Protein AF-A0A376KY40-F1 (afdb_monomer_lite)

Sequence (58 aa):
MRAKHWKPLFSEYLLPWCGAFLGKVEAHATTPFWRTMAPLTRDAISAMWDELEEDSEE

pLDDT: mean 91.51, std 12.18, range [51.97, 98.62]

Secondary structure (DSSP, 8-state):
--STTHHHIIIIIIHHHHHHHHHHHHHH-SSHHHHHHHHHHHHHHHHHHHHHHHHHH-

Foldseek 3Di:
DPLPVCVCCCPPPDVVCLLVVLVCQLVPPPDVVSVVVSVVVVVVSVVSVVVSVVVVVD

Organism: Escherichia coli (NCBI:txid562)

InterPro domains:
  IPR036411 TorD-like superfamily [SSF89155] (7-54)

Radius of gyration: 13.44 Å; chains: 1; bounding box: 28×20×37 Å

Structure (mmCIF, N/CA/C/O backbone):
data_AF-A0A376KY40-F1
#
_entry.id   AF-A0A376KY40-F1
#
loop_
_atom_site.group_PDB
_atom_site.id
_atom_site.type_symbol
_atom_site.label_atom_id
_atom_site.label_alt_id
_atom_site.label_comp_id
_atom_site.label_asym_id
_atom_site.label_entity_id
_atom_site.label_seq_id
_atom_site.pdbx_PDB_ins_code
_atom_site.Cartn_x
_atom_site.Cartn_y
_atom_site.Cartn_z
_atom_site.occupancy
_atom_site.B_iso_or_equiv
_atom_site.auth_seq_id
_atom_site.auth_comp_id
_atom_site.auth_asym_id
_atom_site.auth_atom_id
_atom_site.pdbx_PDB_model_num
ATOM 1 N N . MET A 1 1 ? -18.129 12.691 11.588 1.00 53.66 1 MET A N 1
ATOM 2 C CA . MET A 1 1 ? -19.102 11.624 11.215 1.00 53.66 1 MET A CA 1
ATOM 3 C C . MET A 1 1 ? -18.779 10.884 9.899 1.00 53.66 1 MET A C 1
ATOM 5 O O . MET A 1 1 ? -19.473 9.921 9.602 1.00 53.66 1 MET A O 1
ATOM 9 N N . ARG A 1 2 ? -17.754 11.263 9.106 1.00 59.00 2 ARG A N 1
ATOM 10 C CA . ARG A 1 2 ? -17.526 10.694 7.755 1.00 59.00 2 ARG A CA 1
ATOM 11 C C . ARG A 1 2 ? -16.478 9.561 7.675 1.00 59.00 2 ARG A C 1
ATOM 13 O O . ARG A 1 2 ? -16.533 8.801 6.715 1.00 59.00 2 ARG A O 1
ATOM 20 N N . ALA A 1 3 ? -15.614 9.391 8.684 1.00 62.72 3 ALA A N 1
ATOM 21 C CA . ALA A 1 3 ? -14.501 8.427 8.671 1.00 62.72 3 ALA A CA 1
ATOM 22 C C . ALA A 1 3 ? -14.875 6.972 9.043 1.00 62.72 3 ALA A C 1
ATOM 24 O O . ALA A 1 3 ? -14.316 6.027 8.493 1.00 62.72 3 ALA A O 1
ATOM 25 N N . LYS A 1 4 ? -15.880 6.757 9.908 1.00 64.69 4 LYS A N 1
ATOM 26 C CA . LYS A 1 4 ? -16.151 5.433 10.519 1.00 64.69 4 LYS A CA 1
ATOM 27 C C . LYS A 1 4 ? -16.439 4.293 9.526 1.00 64.69 4 LYS A C 1
ATOM 29 O O . LYS A 1 4 ? -1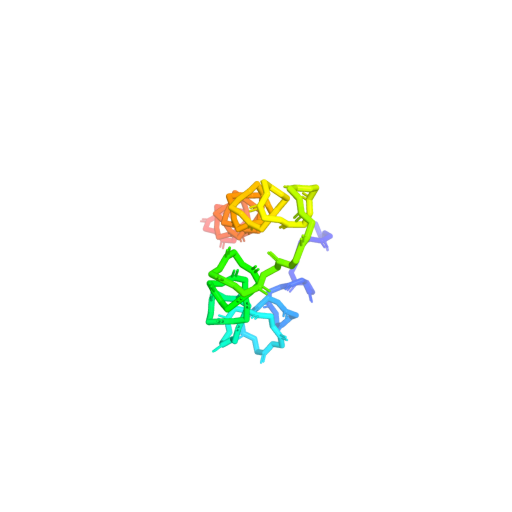6.138 3.144 9.824 1.00 64.69 4 LYS A O 1
ATOM 34 N N . HIS A 1 5 ? -16.996 4.591 8.353 1.00 79.19 5 HIS A N 1
ATOM 35 C CA . HIS A 1 5 ? -17.384 3.579 7.357 1.00 79.19 5 HIS A CA 1
ATOM 36 C C . HIS A 1 5 ? -16.207 3.053 6.522 1.00 79.19 5 HIS A C 1
ATOM 38 O O . HIS A 1 5 ? -16.338 2.020 5.872 1.00 79.19 5 HIS A O 1
ATOM 44 N N . TRP A 1 6 ? -15.073 3.758 6.513 1.00 87.00 6 TRP A N 1
ATOM 45 C CA . TRP A 1 6 ? -13.909 3.388 5.705 1.00 87.00 6 TRP A CA 1
ATOM 46 C C . TRP A 1 6 ? -13.028 2.352 6.397 1.00 87.00 6 TRP A C 1
ATOM 48 O O . TRP A 1 6 ? -12.319 1.615 5.720 1.00 87.00 6 TRP A O 1
ATOM 58 N N . LYS A 1 7 ? -13.129 2.223 7.725 1.00 89.25 7 LYS A N 1
ATOM 59 C CA . LY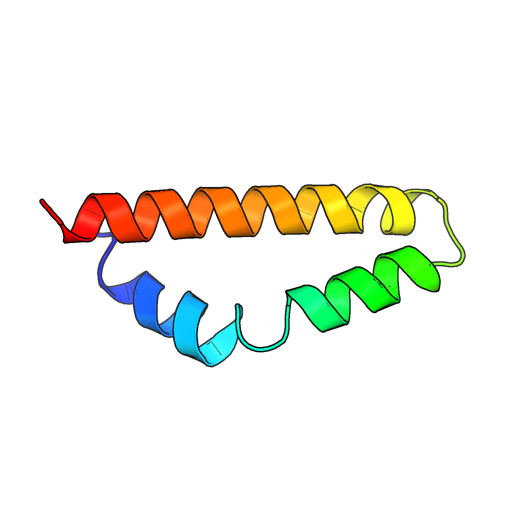S A 1 7 ? -12.350 1.237 8.479 1.00 89.25 7 LYS A CA 1
ATOM 60 C C . LYS A 1 7 ? -12.562 -0.196 7.987 1.00 89.25 7 LYS A C 1
ATOM 62 O O . LYS A 1 7 ? -11.561 -0.799 7.615 1.00 89.25 7 LYS A O 1
ATOM 67 N N . PRO A 1 8 ? -13.805 -0.713 7.861 1.00 92.25 8 PRO A N 1
ATOM 68 C CA . PRO A 1 8 ? -14.022 -2.049 7.309 1.00 92.25 8 PRO A CA 1
ATOM 69 C C . PRO A 1 8 ? -13.475 -2.198 5.887 1.00 92.25 8 PRO A C 1
ATOM 71 O O . PRO A 1 8 ? -12.891 -3.227 5.567 1.00 92.25 8 PRO A O 1
ATOM 74 N N . LEU A 1 9 ? -13.595 -1.163 5.039 1.00 93.19 9 LEU A N 1
ATOM 75 C CA . LEU A 1 9 ? -13.024 -1.189 3.687 1.00 93.19 9 LEU A CA 1
ATOM 76 C C . LEU A 1 9 ? -11.512 -1.447 3.729 1.00 93.19 9 LEU A C 1
ATOM 78 O O . LEU A 1 9 ? -11.013 -2.300 2.997 1.00 93.19 9 LEU A O 1
ATOM 82 N N . PHE A 1 10 ? -10.791 -0.729 4.586 1.00 95.44 10 PHE A N 1
ATOM 83 C CA . PHE A 1 10 ? -9.348 -0.888 4.707 1.00 95.44 10 PHE A CA 1
ATOM 84 C C . PHE A 1 10 ? -8.983 -2.219 5.367 1.00 95.44 10 PHE A C 1
ATOM 86 O O . PHE A 1 10 ? -8.262 -3.014 4.762 1.00 95.44 10 PHE A O 1
ATOM 93 N N . SER A 1 11 ? -9.506 -2.494 6.564 1.00 95.25 11 SER A N 1
ATOM 94 C CA . SER A 1 11 ? -9.094 -3.643 7.375 1.00 95.25 11 SER A CA 1
ATOM 95 C C . SER A 1 11 ? -9.524 -4.990 6.797 1.00 95.25 11 SER A C 1
ATOM 97 O O . SER A 1 11 ? -8.786 -5.962 6.923 1.00 95.25 11 SER A O 1
ATOM 99 N N . GLU A 1 12 ? -10.696 -5.071 6.162 1.00 96.00 12 GLU A N 1
ATOM 100 C CA . GLU A 1 12 ? -11.236 -6.339 5.652 1.00 96.00 12 GLU A CA 1
ATOM 101 C C . GLU A 1 12 ? -10.967 -6.533 4.157 1.00 96.00 12 GLU A C 1
ATOM 103 O O . GLU A 1 12 ? -10.729 -7.660 3.720 1.00 96.00 12 GLU A O 1
ATOM 108 N N . TYR A 1 13 ? -10.983 -5.455 3.365 1.00 95.81 13 TYR A N 1
ATOM 109 C CA . TYR A 1 13 ? -10.999 -5.568 1.902 1.00 95.81 13 TYR A CA 1
ATOM 110 C C . TYR A 1 13 ? -9.754 -5.042 1.197 1.00 95.81 13 TYR A C 1
ATOM 112 O O . TYR A 1 13 ? -9.609 -5.336 0.012 1.00 95.81 13 TYR A O 1
ATOM 120 N N . LEU A 1 14 ? -8.855 -4.307 1.859 1.00 96.44 14 LEU A N 1
ATOM 121 C CA . LEU A 1 14 ? -7.669 -3.736 1.208 1.00 96.44 14 LEU A CA 1
ATOM 122 C C . LEU A 1 14 ? -6.358 -4.208 1.845 1.00 96.44 14 LEU A C 1
ATOM 124 O O . LEU A 1 14 ? -5.571 -4.899 1.194 1.00 96.44 14 LEU A O 1
ATOM 128 N N . LEU A 1 15 ? -6.131 -3.872 3.115 1.00 97.38 15 LEU A N 1
ATOM 129 C CA . LEU A 1 15 ? -4.888 -4.151 3.841 1.00 97.38 15 LEU A CA 1
ATOM 130 C C . LEU A 1 15 ? -4.483 -5.636 3.877 1.00 97.38 15 LEU A C 1
ATOM 132 O O . LEU A 1 15 ? -3.283 -5.900 3.767 1.00 97.38 15 LEU A O 1
ATOM 136 N N . PRO A 1 16 ? -5.406 -6.622 3.935 1.00 98.38 16 PRO A N 1
ATOM 137 C CA . PRO A 1 16 ? -5.020 -8.034 3.988 1.00 98.38 16 PRO A CA 1
ATOM 138 C C . PRO A 1 16 ? -4.198 -8.531 2.792 1.00 98.38 16 PRO A C 1
ATOM 140 O O . PRO A 1 16 ? -3.510 -9.545 2.897 1.00 98.38 16 PRO A O 1
ATOM 143 N N . TRP A 1 17 ? -4.271 -7.855 1.642 1.00 98.00 17 TRP A N 1
ATOM 144 C CA . TRP A 1 17 ? -3.616 -8.318 0.415 1.00 98.00 17 TRP A CA 1
ATOM 145 C C . TRP A 1 17 ? -2.873 -7.225 -0.355 1.00 98.00 17 TRP A C 1
ATOM 147 O O . TRP A 1 17 ? -2.001 -7.564 -1.163 1.00 98.00 17 TRP A O 1
ATOM 157 N N . CYS A 1 18 ? -3.171 -5.939 -0.133 1.00 98.12 18 CYS A N 1
ATOM 158 C CA . CYS A 1 18 ? -2.633 -4.858 -0.961 1.00 98.12 18 CYS A CA 1
ATOM 159 C C . CYS A 1 18 ? -1.100 -4.819 -0.945 1.00 98.12 18 CYS A C 1
ATOM 161 O O . CYS A 1 18 ? -0.490 -4.674 -2.002 1.00 98.12 18 CYS A O 1
ATOM 163 N N . GLY A 1 19 ? -0.463 -5.050 0.209 1.00 97.75 19 GLY A N 1
ATOM 164 C CA . GLY A 1 19 ? 0.996 -5.080 0.328 1.00 97.75 19 GLY A CA 1
ATOM 165 C C . GLY A 1 19 ? 1.629 -6.186 -0.520 1.00 97.75 19 GLY A C 1
ATOM 166 O O . GLY A 1 19 ? 2.543 -5.926 -1.304 1.00 97.75 19 GLY A O 1
ATOM 167 N N . ALA A 1 20 ? 1.096 -7.409 -0.437 1.00 98.31 20 ALA A N 1
ATOM 168 C CA . ALA A 1 20 ? 1.575 -8.544 -1.225 1.00 98.31 20 ALA A CA 1
ATOM 169 C C . ALA A 1 20 ? 1.335 -8.346 -2.731 1.00 98.31 20 ALA A C 1
ATOM 171 O O . ALA A 1 20 ? 2.191 -8.687 -3.550 1.00 98.31 20 ALA A O 1
ATOM 172 N N . PHE A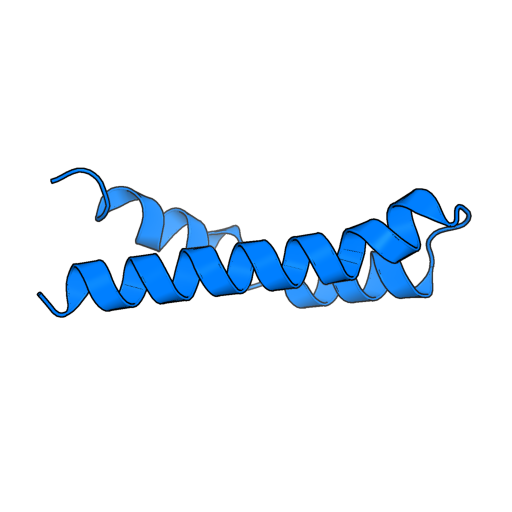 1 21 ? 0.187 -7.779 -3.109 1.00 98.56 21 PHE A N 1
ATOM 173 C CA . PHE A 1 21 ? -0.112 -7.436 -4.497 1.00 98.56 21 PHE A CA 1
ATOM 174 C C 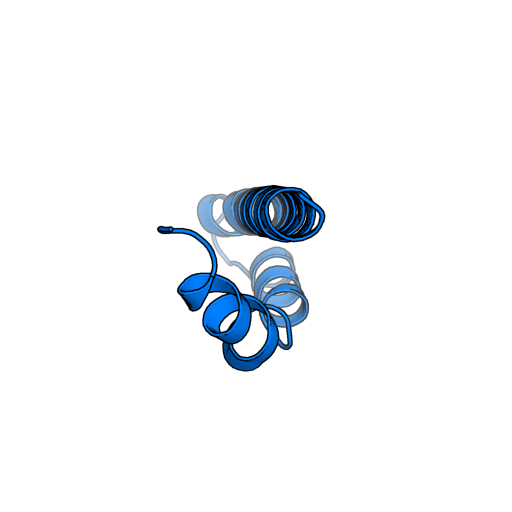. PHE A 1 21 ? 0.853 -6.376 -5.035 1.00 98.56 21 PHE A C 1
ATOM 176 O O . PHE A 1 21 ? 1.503 -6.610 -6.052 1.00 98.56 21 PHE A O 1
ATOM 183 N N . LEU A 1 22 ? 1.009 -5.250 -4.334 1.00 98.62 22 LEU A N 1
ATOM 184 C CA . LEU A 1 22 ? 1.893 -4.162 -4.751 1.00 98.62 22 LEU A CA 1
ATOM 185 C C . LEU A 1 22 ? 3.358 -4.608 -4.783 1.00 98.62 22 LEU A C 1
ATOM 187 O O . LEU A 1 22 ? 4.077 -4.213 -5.691 1.00 98.62 22 LEU A O 1
ATOM 191 N N . GLY A 1 23 ? 3.795 -5.475 -3.865 1.00 98.38 23 GLY A N 1
ATOM 192 C CA . GLY A 1 23 ? 5.132 -6.076 -3.917 1.00 98.38 23 GLY A CA 1
ATOM 193 C C . GLY A 1 23 ? 5.357 -6.920 -5.177 1.00 98.38 23 GLY A C 1
ATOM 194 O O . GLY A 1 23 ? 6.415 -6.845 -5.798 1.00 98.38 23 GLY A O 1
ATOM 195 N N . LYS A 1 24 ? 4.341 -7.672 -5.625 1.00 98.62 24 LYS A N 1
ATOM 196 C CA . LYS A 1 24 ? 4.403 -8.397 -6.905 1.00 98.62 24 LYS A CA 1
ATOM 197 C C . LYS A 1 24 ? 4.399 -7.452 -8.105 1.00 98.62 24 LYS A C 1
ATOM 199 O O . LYS A 1 24 ? 5.140 -7.697 -9.052 1.00 98.62 24 LYS A O 1
ATOM 204 N N . VAL A 1 25 ? 3.591 -6.390 -8.083 1.00 98.50 25 VAL A N 1
ATOM 205 C CA . VAL A 1 25 ? 3.589 -5.375 -9.153 1.00 98.50 25 VAL A CA 1
ATOM 206 C C . VAL A 1 25 ? 4.968 -4.732 -9.265 1.00 98.50 25 VAL A C 1
ATOM 208 O O . VAL A 1 25 ? 5.525 -4.675 -10.356 1.00 98.50 25 VAL A O 1
ATOM 211 N N . GLU A 1 26 ? 5.554 -4.323 -8.144 1.00 98.38 26 GLU A N 1
ATOM 212 C CA . GLU A 1 26 ? 6.895 -3.743 -8.084 1.00 98.38 26 GLU A CA 1
ATOM 213 C C . GLU A 1 26 ? 7.958 -4.698 -8.659 1.00 98.38 26 GLU A C 1
ATOM 215 O O . GLU A 1 26 ? 8.738 -4.314 -9.531 1.00 98.38 26 GLU A O 1
ATOM 220 N N . ALA A 1 27 ? 7.944 -5.972 -8.256 1.00 98.31 27 ALA A N 1
ATOM 221 C CA . ALA A 1 27 ? 8.928 -6.959 -8.701 1.00 98.31 27 ALA A CA 1
ATOM 222 C C . ALA A 1 27 ? 8.767 -7.400 -10.169 1.00 98.31 27 ALA A C 1
ATOM 224 O O . ALA A 1 27 ? 9.758 -7.718 -10.827 1.00 98.31 27 ALA A O 1
ATOM 225 N N . HIS A 1 28 ? 7.535 -7.447 -10.690 1.00 98.44 28 HIS A N 1
ATOM 226 C CA . HIS A 1 28 ? 7.232 -8.095 -11.974 1.00 98.44 28 HIS A CA 1
ATOM 227 C C . HIS A 1 28 ? 6.703 -7.155 -13.064 1.00 98.44 28 HIS A C 1
ATOM 229 O O . HIS A 1 28 ? 6.502 -7.597 -14.196 1.00 98.44 28 HIS A O 1
ATOM 235 N N . ALA A 1 29 ? 6.488 -5.867 -12.776 1.00 98.25 29 ALA A N 1
ATOM 236 C CA . ALA A 1 29 ? 6.072 -4.906 -13.791 1.00 98.25 29 ALA A CA 1
ATOM 237 C C . ALA A 1 29 ? 7.090 -4.830 -14.941 1.00 98.25 29 ALA A C 1
ATOM 239 O O . ALA A 1 29 ? 8.283 -4.558 -14.750 1.00 98.25 29 ALA A O 1
ATOM 240 N N . THR A 1 30 ? 6.585 -5.016 -16.161 1.00 97.81 30 THR A N 1
ATOM 241 C CA . THR A 1 30 ? 7.371 -4.939 -17.398 1.00 97.81 30 THR A CA 1
ATOM 242 C C . THR A 1 30 ? 7.662 -3.502 -17.820 1.00 97.81 30 THR A C 1
ATOM 244 O O . THR A 1 30 ? 8.582 -3.277 -18.605 1.00 97.81 30 THR A O 1
ATOM 247 N N . THR A 1 31 ? 6.929 -2.519 -17.281 1.00 97.50 31 THR A N 1
ATOM 248 C CA . THR A 1 31 ? 7.163 -1.095 -17.542 1.00 97.50 31 THR A CA 1
ATOM 249 C C . THR A 1 31 ? 7.618 -0.355 -16.279 1.00 97.50 31 THR A C 1
ATOM 251 O O . THR A 1 31 ? 7.142 -0.658 -15.179 1.00 97.50 31 THR A O 1
ATOM 254 N N . PRO A 1 32 ? 8.511 0.649 -16.408 1.00 97.56 32 PRO A N 1
ATOM 255 C CA . PRO A 1 32 ? 8.967 1.443 -15.266 1.00 97.56 32 PRO A CA 1
ATOM 256 C C . PRO A 1 32 ? 7.842 2.188 -14.539 1.00 97.56 32 PRO A C 1
ATOM 258 O O . PRO A 1 32 ? 7.911 2.345 -13.327 1.00 97.56 32 PRO A O 1
ATOM 261 N N . PHE A 1 33 ? 6.794 2.609 -15.257 1.00 98.00 33 PHE A N 1
ATOM 262 C CA . PHE A 1 33 ? 5.673 3.353 -14.677 1.00 98.00 33 PHE A CA 1
ATOM 263 C C . PHE A 1 33 ? 5.014 2.590 -13.519 1.00 98.00 33 PHE A C 1
ATOM 265 O O . PHE A 1 33 ? 4.959 3.094 -12.400 1.00 98.00 33 PHE A O 1
ATOM 272 N N . TRP A 1 34 ? 4.579 1.348 -13.758 1.00 97.81 34 TRP A N 1
ATOM 273 C CA . TRP A 1 34 ? 3.902 0.548 -12.731 1.00 97.81 34 TRP A CA 1
ATOM 274 C C . TRP A 1 34 ? 4.846 0.117 -11.609 1.00 97.81 34 TRP A C 1
ATOM 276 O O . TRP A 1 34 ? 4.422 0.029 -10.459 1.00 97.81 34 TRP A O 1
ATOM 286 N N . ARG A 1 35 ? 6.132 -0.086 -11.925 1.00 98.19 35 ARG A N 1
ATOM 287 C CA . ARG A 1 35 ? 7.161 -0.377 -10.923 1.00 98.19 35 ARG A CA 1
ATOM 288 C C . ARG A 1 35 ? 7.315 0.769 -9.926 1.00 98.19 35 ARG A C 1
ATOM 290 O O . ARG A 1 35 ? 7.321 0.516 -8.732 1.00 98.19 35 ARG A O 1
ATOM 297 N N . THR A 1 36 ? 7.396 2.008 -10.409 1.00 98.06 36 THR A N 1
ATOM 298 C CA . THR A 1 36 ? 7.515 3.200 -9.553 1.00 98.06 36 THR A CA 1
ATOM 299 C C . THR A 1 36 ? 6.208 3.526 -8.832 1.00 98.06 36 THR A C 1
ATOM 301 O O . THR A 1 36 ? 6.225 3.998 -7.701 1.00 98.06 36 THR A O 1
ATOM 304 N N . MET A 1 37 ? 5.059 3.262 -9.456 1.00 98.31 37 MET A N 1
ATOM 305 C CA . MET A 1 37 ? 3.754 3.554 -8.859 1.00 98.31 37 MET A CA 1
ATOM 306 C C . MET A 1 37 ? 3.418 2.628 -7.678 1.00 98.31 37 MET A C 1
ATOM 308 O O . MET A 1 37 ? 2.719 3.042 -6.755 1.00 98.31 37 MET A O 1
ATOM 312 N N . ALA A 1 38 ? 3.903 1.383 -7.688 1.00 98.56 38 ALA A N 1
ATOM 313 C CA . ALA A 1 38 ? 3.605 0.397 -6.652 1.00 98.56 38 ALA A CA 1
ATOM 314 C C . ALA A 1 38 ? 4.012 0.825 -5.223 1.00 98.56 38 ALA A C 1
ATOM 316 O O . ALA A 1 38 ? 3.142 0.780 -4.348 1.00 98.56 38 ALA A O 1
ATOM 317 N N . PRO A 1 39 ? 5.258 1.270 -4.954 1.00 98.06 39 PRO A N 1
ATOM 318 C CA . PRO A 1 39 ? 5.631 1.779 -3.635 1.00 98.06 39 PRO A CA 1
ATOM 319 C C . PRO A 1 39 ? 4.898 3.081 -3.285 1.00 98.06 39 PRO A C 1
ATOM 321 O O . PRO A 1 39 ? 4.377 3.181 -2.183 1.00 98.06 39 PRO A O 1
ATOM 324 N N . LEU A 1 40 ? 4.717 4.013 -4.234 1.00 98.38 40 LEU A N 1
ATOM 325 C CA . LEU A 1 40 ? 3.958 5.255 -3.991 1.00 98.38 40 LEU A CA 1
ATOM 326 C C . LEU A 1 40 ? 2.518 4.985 -3.533 1.00 98.38 40 LEU A C 1
ATOM 328 O O . LEU A 1 40 ? 1.994 5.654 -2.647 1.00 98.38 40 LEU A O 1
ATOM 332 N N . THR A 1 41 ? 1.874 3.987 -4.138 1.00 98.44 41 THR A N 1
ATOM 333 C CA . THR A 1 41 ? 0.514 3.579 -3.764 1.00 98.44 41 THR A CA 1
ATOM 334 C C . THR A 1 41 ? 0.496 2.924 -2.384 1.00 98.44 41 THR A C 1
ATOM 336 O O . THR A 1 41 ? -0.457 3.118 -1.635 1.00 98.44 41 THR A O 1
ATOM 339 N N . ARG A 1 42 ? 1.540 2.160 -2.030 1.00 98.12 42 ARG A N 1
ATOM 340 C CA . ARG A 1 42 ? 1.671 1.544 -0.703 1.00 98.12 42 ARG A CA 1
ATOM 341 C C . ARG A 1 42 ? 1.783 2.620 0.376 1.00 98.12 42 ARG A C 1
ATOM 343 O O . ARG A 1 42 ? 1.016 2.571 1.328 1.00 98.12 42 ARG A O 1
ATOM 350 N N . ASP A 1 43 ? 2.649 3.608 0.166 1.00 98.25 43 ASP A N 1
ATOM 351 C CA . ASP A 1 43 ? 2.856 4.719 1.100 1.00 98.25 43 ASP A CA 1
ATOM 352 C C . ASP A 1 43 ? 1.577 5.550 1.276 1.00 98.25 43 ASP A C 1
ATOM 354 O O . ASP A 1 43 ? 1.199 5.879 2.398 1.00 98.25 43 ASP A O 1
ATOM 358 N N . ALA A 1 44 ? 0.854 5.827 0.184 1.00 98.12 44 ALA A N 1
ATOM 359 C CA . ALA A 1 44 ? -0.420 6.542 0.244 1.00 98.12 44 ALA A C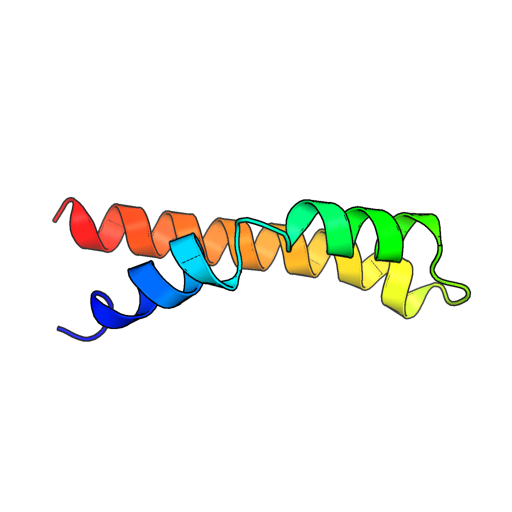A 1
ATOM 360 C C . ALA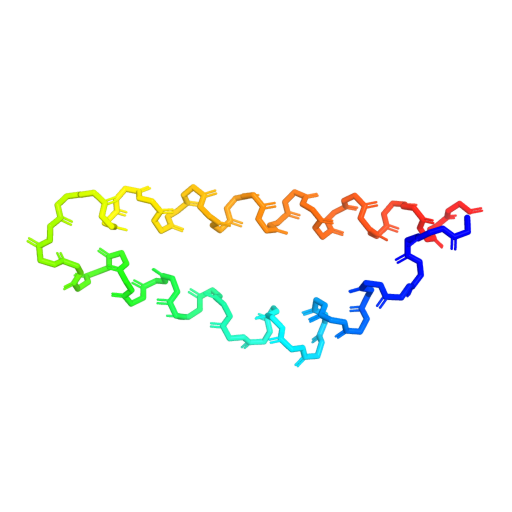 A 1 44 ? -1.501 5.763 1.016 1.00 98.12 44 ALA A C 1
ATOM 362 O O . ALA A 1 44 ? -2.224 6.353 1.812 1.00 98.12 44 ALA A O 1
ATOM 363 N N . ILE A 1 45 ? -1.612 4.444 0.808 1.00 97.12 45 ILE A N 1
ATOM 364 C CA . ILE A 1 45 ? -2.564 3.601 1.551 1.00 97.12 45 ILE A CA 1
ATOM 365 C C . ILE A 1 45 ? -2.208 3.566 3.040 1.00 97.12 45 ILE A C 1
ATOM 367 O O . ILE A 1 45 ? -3.118 3.632 3.863 1.00 97.12 45 ILE A O 1
ATOM 371 N N . SER A 1 46 ? -0.919 3.471 3.380 1.00 95.81 46 SER A N 1
ATOM 372 C CA . SER A 1 46 ? -0.455 3.528 4.769 1.00 95.81 46 SER A CA 1
ATOM 373 C C . SER A 1 46 ? -0.826 4.856 5.422 1.00 95.81 46 SER A C 1
ATOM 375 O O . SER A 1 46 ? -1.507 4.837 6.437 1.00 95.81 46 SER A O 1
ATOM 377 N N . ALA A 1 47 ? -0.515 5.987 4.783 1.00 96.56 47 ALA A N 1
ATOM 378 C CA . ALA A 1 47 ? -0.870 7.305 5.310 1.00 96.56 47 ALA A CA 1
ATOM 379 C C . ALA A 1 47 ? -2.387 7.465 5.526 1.00 96.56 47 ALA A C 1
ATOM 381 O O . ALA A 1 47 ? -2.819 7.948 6.564 1.00 96.56 47 ALA A O 1
ATOM 382 N N . MET A 1 48 ? -3.212 6.996 4.581 1.00 94.88 48 MET A N 1
ATOM 383 C CA . MET A 1 48 ? -4.672 7.028 4.733 1.00 94.88 48 MET A CA 1
ATOM 384 C C . MET A 1 48 ? -5.178 6.137 5.875 1.00 94.88 48 MET A C 1
ATOM 386 O O . MET A 1 48 ? -6.211 6.440 6.469 1.00 94.88 48 MET A O 1
ATOM 390 N N . TRP A 1 49 ? -4.520 5.004 6.139 1.00 94.81 49 TRP A N 1
ATOM 391 C CA . TRP A 1 49 ? -4.884 4.136 7.256 1.00 94.81 49 TRP A CA 1
ATOM 392 C C . TRP A 1 49 ? -4.503 4.765 8.595 1.00 94.81 49 TRP A C 1
ATOM 394 O O . TRP A 1 49 ? -5.343 4.781 9.490 1.00 94.81 49 TRP A O 1
ATOM 404 N N . ASP A 1 50 ? -3.302 5.335 8.690 1.00 94.25 50 ASP A N 1
ATOM 405 C CA . ASP A 1 50 ? -2.826 6.030 9.888 1.00 94.25 50 ASP A CA 1
ATOM 406 C C . ASP A 1 50 ? -3.785 7.184 10.250 1.00 94.25 50 ASP A C 1
ATOM 408 O O . ASP A 1 50 ? -4.287 7.240 11.371 1.00 94.25 50 ASP A O 1
ATOM 412 N N . GLU A 1 51 ? -4.178 8.011 9.268 1.00 92.25 51 GLU A N 1
ATOM 413 C CA . GLU A 1 51 ? -5.193 9.067 9.447 1.00 92.25 51 GLU A CA 1
ATOM 414 C C . GLU A 1 51 ? -6.547 8.511 9.944 1.00 92.25 51 GLU A C 1
ATOM 416 O O . GLU A 1 51 ? -7.212 9.118 10.782 1.00 92.25 51 GLU A O 1
ATOM 421 N N . LEU A 1 52 ? -6.981 7.342 9.449 1.00 90.81 52 LEU A N 1
ATOM 422 C CA . LEU A 1 52 ? -8.229 6.697 9.885 1.00 90.81 52 LEU A CA 1
ATOM 423 C C . LEU A 1 52 ? -8.142 6.112 11.303 1.00 90.81 52 LEU A C 1
ATOM 425 O O . LEU A 1 52 ? -9.180 5.970 11.965 1.00 90.81 52 LEU A O 1
ATOM 429 N N . GLU A 1 53 ? -6.958 5.692 11.746 1.00 89.44 53 GLU A N 1
ATOM 430 C CA . GLU A 1 53 ? -6.721 5.244 13.119 1.00 89.44 53 GLU A CA 1
ATOM 431 C C . GLU A 1 53 ? -6.732 6.432 14.084 1.00 89.44 53 GLU A C 1
ATOM 433 O O . GLU A 1 53 ? -7.492 6.382 15.055 1.00 89.44 53 GLU A O 1
ATOM 438 N N . GLU A 1 54 ? -6.045 7.526 13.750 1.00 88.06 54 GLU A N 1
ATOM 439 C CA . GLU A 1 54 ? -6.048 8.779 14.520 1.00 88.06 54 GLU A CA 1
ATOM 440 C C . GLU A 1 54 ? -7.477 9.327 14.726 1.00 88.06 54 GLU A C 1
ATOM 442 O O . GLU A 1 54 ? -7.907 9.527 15.862 1.00 88.06 54 GLU A O 1
ATOM 447 N N . ASP A 1 55 ? -8.280 9.423 13.656 1.00 81.12 55 ASP A N 1
ATOM 448 C CA . ASP A 1 55 ? -9.684 9.895 13.666 1.00 81.12 55 ASP A CA 1
ATOM 449 C C . ASP A 1 55 ? -10.645 9.058 14.543 1.00 81.12 55 ASP A C 1
ATOM 451 O O . ASP A 1 55 ? -11.834 9.374 14.677 1.00 81.12 55 ASP A O 1
ATOM 455 N N . SER A 1 56 ? -10.191 7.911 15.048 1.00 70.69 56 SER A N 1
ATOM 456 C CA . SER A 1 56 ? -10.999 6.998 15.859 1.00 70.69 56 SER A CA 1
ATOM 457 C C . SER A 1 56 ? -10.624 6.941 17.326 1.00 70.69 56 SER A C 1
ATOM 459 O O . SER A 1 56 ? -11.395 6.388 18.115 1.00 70.69 56 SER A O 1
ATOM 461 N N . GLU A 1 57 ? -9.436 7.444 17.647 1.00 64.56 57 GLU A N 1
ATOM 462 C CA . GLU A 1 57 ? -8.938 7.571 19.010 1.00 64.56 57 GLU A CA 1
ATOM 463 C C . GLU A 1 57 ? -9.401 8.897 19.651 1.00 64.56 57 GLU A C 1
ATOM 465 O O . GLU A 1 57 ? -9.392 9.006 20.879 1.00 64.56 57 GLU A O 1
ATOM 470 N N . GLU A 1 58 ? -9.896 9.845 18.839 1.00 51.97 58 GLU A N 1
ATOM 471 C CA . GLU A 1 58 ? -10.644 11.058 19.233 1.00 51.97 58 GLU A CA 1
ATOM 472 C C . GLU A 1 58 ? -12.172 10.847 19.351 1.00 51.97 58 GLU A C 1
ATOM 474 O O . GLU A 1 58 ? -12.770 11.409 20.303 1.00 51.97 58 GLU A O 1
#